Protein AF-A0A950PPG5-F1 (afdb_monomer_lite)

Structure (mmCIF, N/CA/C/O backbone):
data_AF-A0A950PPG5-F1
#
_entry.id   AF-A0A950PPG5-F1
#
lo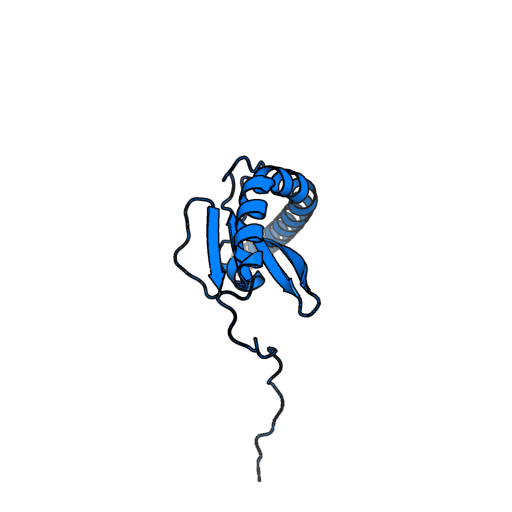op_
_atom_site.group_PDB
_atom_site.id
_atom_site.type_symbol
_atom_site.label_atom_id
_atom_site.label_alt_id
_atom_site.label_comp_id
_atom_site.label_asym_id
_atom_site.label_entity_id
_atom_site.label_seq_id
_atom_site.pdbx_PDB_ins_code
_atom_site.Cartn_x
_atom_site.Cartn_y
_atom_site.Cartn_z
_atom_site.occupancy
_atom_site.B_iso_or_equiv
_atom_site.auth_seq_id
_atom_site.auth_comp_id
_atom_site.auth_asym_id
_atom_site.auth_atom_id
_atom_site.pdbx_PDB_model_num
ATOM 1 N N . MET A 1 1 ? 7.663 -10.179 -44.232 1.00 54.47 1 MET A N 1
ATOM 2 C CA . MET A 1 1 ? 8.567 -9.880 -43.098 1.00 54.47 1 MET A CA 1
ATOM 3 C C . MET A 1 1 ? 9.317 -11.155 -42.756 1.00 54.47 1 MET A C 1
ATOM 5 O O . MET A 1 1 ? 8.660 -12.170 -42.571 1.00 54.47 1 MET A O 1
ATOM 9 N N . SER A 1 2 ? 10.652 -11.152 -42.806 1.00 56.28 2 SER A N 1
ATOM 10 C CA . SER A 1 2 ? 11.444 -12.385 -42.720 1.00 56.28 2 SER A CA 1
ATOM 11 C C . SER A 1 2 ? 11.505 -12.932 -41.291 1.00 56.28 2 SER A C 1
ATOM 13 O O . SER A 1 2 ? 11.635 -12.185 -40.323 1.00 56.28 2 SER A O 1
ATOM 15 N N . THR A 1 3 ? 11.443 -14.257 -41.182 1.00 72.00 3 THR A N 1
ATOM 16 C CA . THR A 1 3 ? 11.458 -15.069 -39.953 1.00 72.00 3 THR A CA 1
ATOM 17 C C . THR A 1 3 ? 12.586 -14.693 -38.983 1.00 72.00 3 THR A C 1
ATOM 19 O O . THR A 1 3 ? 12.420 -14.796 -37.770 1.00 72.00 3 THR A O 1
ATOM 22 N N . ALA A 1 4 ? 13.709 -14.183 -39.499 1.00 69.69 4 ALA A N 1
ATOM 23 C CA . ALA A 1 4 ? 14.840 -13.699 -38.710 1.00 69.69 4 ALA A CA 1
ATOM 24 C C . ALA A 1 4 ? 14.480 -12.513 -37.791 1.00 69.69 4 ALA A C 1
ATOM 26 O O . ALA A 1 4 ? 14.875 -12.497 -36.626 1.00 69.69 4 ALA A O 1
ATOM 27 N N . TRP A 1 5 ? 13.677 -11.553 -38.264 1.00 71.31 5 TRP A N 1
ATOM 28 C CA . TRP A 1 5 ? 13.260 -10.400 -37.454 1.00 71.31 5 TRP A CA 1
ATOM 29 C C . TRP A 1 5 ? 12.270 -10.788 -36.351 1.00 71.31 5 TRP A C 1
ATOM 31 O O . TRP A 1 5 ? 12.286 -10.196 -35.273 1.00 71.31 5 TRP A O 1
ATOM 41 N N . THR A 1 6 ? 11.451 -11.817 -36.578 1.00 75.50 6 THR A N 1
ATOM 42 C CA . THR A 1 6 ? 10.523 -12.351 -35.572 1.00 75.50 6 THR A CA 1
ATOM 43 C C . THR A 1 6 ? 11.267 -13.042 -34.430 1.00 75.50 6 THR A C 1
ATOM 45 O O . THR A 1 6 ? 10.919 -12.844 -33.267 1.00 75.50 6 THR A O 1
ATOM 48 N N . VAL A 1 7 ? 12.323 -13.805 -34.738 1.00 72.81 7 VAL A N 1
ATOM 49 C CA . VAL A 1 7 ? 13.157 -14.471 -33.722 1.00 72.81 7 VAL A CA 1
ATOM 50 C C . VAL A 1 7 ? 13.928 -13.443 -32.892 1.00 72.81 7 VAL A C 1
ATOM 52 O O . VAL A 1 7 ? 13.897 -13.506 -31.665 1.00 72.81 7 VAL A O 1
ATOM 55 N N . VAL A 1 8 ? 14.546 -12.447 -33.535 1.00 72.25 8 VAL A N 1
ATOM 56 C CA . VAL A 1 8 ? 15.259 -11.364 -32.833 1.00 72.25 8 VAL A CA 1
ATOM 57 C C . VAL A 1 8 ? 14.303 -10.548 -31.955 1.00 72.25 8 VAL A C 1
ATOM 59 O O . VAL A 1 8 ? 14.602 -10.301 -30.787 1.00 72.25 8 VAL A O 1
ATOM 62 N N . GLY A 1 9 ? 13.123 -10.191 -32.473 1.00 70.19 9 GLY A N 1
ATOM 63 C CA . GLY A 1 9 ? 12.095 -9.486 -31.704 1.00 70.19 9 GLY A CA 1
ATOM 64 C C . GLY A 1 9 ? 11.575 -10.298 -30.513 1.00 70.19 9 GLY A C 1
ATOM 65 O O . GLY A 1 9 ? 11.405 -9.753 -29.423 1.00 70.19 9 GLY A O 1
ATOM 66 N N . GLY A 1 10 ? 11.382 -11.608 -30.688 1.00 75.69 10 GLY A N 1
ATOM 67 C CA . GLY A 1 10 ? 10.955 -12.515 -29.622 1.00 75.69 10 GLY A CA 1
ATOM 68 C C . GLY A 1 10 ? 11.986 -12.642 -28.499 1.00 75.69 10 GLY A C 1
ATOM 69 O O . GLY A 1 10 ? 11.634 -12.522 -27.325 1.00 75.69 10 GLY A O 1
ATOM 70 N N . VAL A 1 11 ? 13.267 -12.815 -28.843 1.00 78.81 11 VAL A N 1
ATOM 71 C CA . VAL A 1 11 ? 14.359 -12.873 -27.856 1.00 78.81 11 VAL A CA 1
ATOM 72 C C . VAL A 1 11 ? 14.483 -11.544 -27.111 1.00 78.81 11 VAL A C 1
ATOM 74 O O . VAL A 1 11 ? 14.521 -11.544 -25.882 1.00 78.81 11 VAL A O 1
ATOM 77 N N . ALA A 1 12 ? 14.443 -10.410 -27.817 1.00 75.62 12 ALA A N 1
ATOM 78 C CA . ALA A 1 12 ? 14.489 -9.090 -27.190 1.00 75.62 12 ALA A CA 1
ATOM 79 C C . ALA A 1 12 ? 13.320 -8.870 -26.212 1.00 75.62 12 ALA A C 1
ATOM 81 O O . ALA A 1 12 ? 13.525 -8.409 -25.087 1.00 75.62 12 ALA A O 1
ATOM 82 N N . ALA A 1 13 ? 12.099 -9.256 -26.597 1.00 76.94 13 ALA A N 1
ATOM 83 C CA . ALA A 1 13 ? 10.925 -9.152 -25.735 1.00 76.94 13 ALA A CA 1
ATOM 84 C C . ALA A 1 13 ? 11.053 -10.016 -24.469 1.00 76.94 13 ALA A C 1
ATOM 86 O O . ALA A 1 13 ? 10.734 -9.554 -23.370 1.00 76.94 13 ALA A O 1
ATOM 87 N N . LEU A 1 14 ? 11.563 -11.245 -24.597 1.00 80.94 14 LEU A N 1
ATOM 88 C CA . LEU A 1 14 ? 11.797 -12.137 -23.458 1.00 80.94 14 LEU A CA 1
ATOM 89 C C . LEU A 1 14 ? 12.884 -11.599 -22.523 1.00 80.94 14 LEU A C 1
ATOM 91 O O . LEU A 1 14 ? 12.702 -11.631 -21.304 1.00 80.94 14 LEU A O 1
ATOM 95 N N . SER A 1 15 ? 13.969 -11.046 -23.066 1.00 76.56 15 SER A N 1
ATOM 96 C CA . SER A 1 15 ? 15.034 -10.418 -22.279 1.00 76.56 15 SER A CA 1
ATOM 97 C C . SER A 1 15 ? 14.527 -9.205 -21.499 1.00 76.56 15 SER A C 1
ATOM 99 O O . SER A 1 15 ? 14.785 -9.098 -20.299 1.00 76.56 15 SER A O 1
ATOM 101 N N . ILE A 1 16 ? 13.739 -8.328 -22.133 1.00 81.31 16 ILE A N 1
ATOM 102 C CA . ILE A 1 16 ? 13.126 -7.171 -21.463 1.00 81.31 16 ILE A CA 1
ATOM 103 C C . ILE A 1 16 ? 12.158 -7.639 -20.371 1.00 81.31 16 ILE A C 1
ATOM 105 O O . ILE A 1 16 ? 12.207 -7.147 -19.243 1.00 81.31 16 ILE A O 1
ATOM 109 N N . ALA A 1 17 ? 11.304 -8.622 -20.665 1.00 76.56 17 ALA A N 1
ATOM 110 C CA . ALA A 1 17 ? 10.358 -9.157 -19.692 1.00 76.56 17 ALA A CA 1
ATOM 111 C C . ALA A 1 17 ? 11.069 -9.790 -18.485 1.00 76.56 17 ALA A C 1
ATOM 113 O O . ALA A 1 17 ? 10.656 -9.570 -17.343 1.00 76.56 17 ALA A O 1
ATOM 114 N N . ALA A 1 18 ? 12.149 -10.542 -18.713 1.00 78.44 18 ALA A N 1
ATOM 115 C CA . ALA A 1 18 ? 12.963 -11.135 -17.657 1.00 78.44 18 ALA A CA 1
ATOM 116 C C . ALA A 1 18 ? 13.641 -10.059 -16.798 1.00 78.44 18 ALA A C 1
ATOM 118 O O . ALA A 1 18 ? 13.548 -10.109 -15.568 1.00 78.44 18 ALA A O 1
ATOM 119 N N . PHE A 1 19 ? 14.236 -9.046 -17.432 1.00 80.25 19 PHE A N 1
ATOM 120 C CA . PHE A 1 19 ? 14.862 -7.919 -16.745 1.00 80.25 19 PHE A CA 1
ATOM 121 C C . PHE A 1 19 ? 13.859 -7.157 -15.871 1.00 80.25 19 PHE A C 1
ATOM 123 O O . PHE A 1 19 ? 14.099 -6.959 -14.680 1.00 80.25 19 PHE A O 1
ATOM 130 N N . LEU A 1 20 ? 12.684 -6.821 -16.412 1.00 78.31 20 LEU A N 1
ATOM 131 C CA . LEU A 1 20 ? 11.608 -6.174 -15.655 1.00 78.31 20 LEU A CA 1
ATOM 132 C C . LEU A 1 20 ? 11.168 -7.020 -14.455 1.00 78.31 20 LEU A C 1
ATOM 134 O O . LEU A 1 20 ? 10.915 -6.489 -13.372 1.00 78.31 20 LEU A O 1
ATOM 138 N N . ARG A 1 21 ? 11.109 -8.347 -14.607 1.00 73.31 21 ARG A N 1
ATOM 139 C CA . ARG A 1 21 ? 10.738 -9.261 -13.516 1.00 73.31 21 ARG A CA 1
ATOM 140 C C . ARG A 1 21 ? 11.758 -9.237 -12.379 1.00 73.31 21 ARG A C 1
ATOM 142 O O . ARG A 1 21 ? 11.362 -9.248 -11.212 1.00 73.31 21 ARG A O 1
ATOM 149 N N . ILE A 1 22 ? 13.046 -9.196 -12.715 1.00 73.94 22 ILE A N 1
ATOM 150 C CA . ILE A 1 22 ? 14.146 -9.120 -11.747 1.00 73.94 22 ILE A CA 1
ATOM 151 C C . ILE A 1 22 ? 14.151 -7.751 -11.067 1.00 73.94 22 ILE A C 1
ATOM 153 O O . ILE A 1 22 ? 14.140 -7.693 -9.839 1.00 73.94 22 ILE A O 1
ATOM 157 N N . ALA A 1 23 ? 14.052 -6.664 -11.835 1.00 70.44 23 ALA A N 1
ATOM 158 C CA . ALA A 1 23 ? 13.984 -5.305 -11.302 1.00 70.44 23 ALA A CA 1
ATOM 159 C C . ALA A 1 23 ? 12.835 -5.153 -10.293 1.00 70.44 23 ALA A C 1
ATOM 161 O O . ALA A 1 23 ? 13.039 -4.686 -9.174 1.00 70.44 23 ALA A O 1
ATOM 162 N N . VAL A 1 24 ? 11.637 -5.653 -10.621 1.00 71.31 24 VAL A N 1
ATOM 163 C CA . VAL A 1 24 ? 10.484 -5.635 -9.703 1.00 71.31 24 VAL A CA 1
ATOM 164 C C . VAL A 1 24 ? 10.744 -6.445 -8.427 1.00 71.31 24 VAL A C 1
ATOM 166 O O . VAL A 1 24 ? 10.287 -6.049 -7.353 1.00 71.31 24 VAL A O 1
ATOM 169 N N . ARG A 1 25 ? 11.458 -7.576 -8.508 1.00 69.81 25 ARG A N 1
ATOM 170 C CA . ARG A 1 25 ? 11.819 -8.374 -7.323 1.00 69.81 25 ARG A CA 1
ATOM 171 C C . ARG A 1 25 ? 12.812 -7.641 -6.424 1.00 69.81 25 ARG A C 1
ATOM 173 O O . ARG A 1 25 ? 12.587 -7.599 -5.217 1.00 69.81 25 ARG A O 1
ATOM 180 N N . VAL A 1 26 ? 13.843 -7.031 -7.002 1.00 69.69 26 VAL A N 1
ATOM 181 C CA . VAL A 1 26 ? 14.850 -6.254 -6.262 1.00 69.69 26 VAL A CA 1
ATOM 182 C C . VAL A 1 26 ? 14.207 -5.039 -5.594 1.00 69.69 26 VAL A C 1
ATOM 184 O O . VAL A 1 26 ? 14.390 -4.829 -4.399 1.00 69.69 26 VAL A O 1
ATOM 187 N N . ILE A 1 27 ? 13.348 -4.313 -6.313 1.00 68.19 27 ILE A N 1
ATOM 188 C CA . ILE A 1 27 ? 12.579 -3.181 -5.775 1.00 68.19 27 ILE A CA 1
ATOM 189 C C . ILE A 1 27 ? 11.724 -3.608 -4.573 1.00 68.19 27 ILE A C 1
ATOM 191 O O . ILE A 1 27 ? 11.696 -2.919 -3.556 1.00 68.19 27 ILE A O 1
ATOM 195 N N . ARG A 1 28 ? 11.054 -4.768 -4.643 1.00 67.06 28 ARG A N 1
ATOM 196 C CA . ARG A 1 28 ? 10.282 -5.302 -3.505 1.00 67.06 28 ARG A CA 1
ATOM 197 C C . ARG A 1 28 ? 11.156 -5.644 -2.300 1.00 67.06 28 ARG A C 1
ATOM 199 O O . ARG A 1 28 ? 10.692 -5.510 -1.173 1.00 67.06 28 ARG A O 1
ATOM 206 N N . GLN A 1 29 ? 12.374 -6.131 -2.522 1.00 67.31 29 GLN A N 1
ATOM 207 C CA . GLN A 1 29 ? 13.302 -6.459 -1.439 1.00 67.31 29 GLN A CA 1
ATOM 208 C C . GLN A 1 29 ? 13.884 -5.202 -0.790 1.00 67.31 29 GLN A C 1
ATOM 210 O O . GLN A 1 29 ? 13.934 -5.139 0.436 1.00 67.31 29 GLN A O 1
ATOM 215 N N . LEU A 1 30 ? 14.249 -4.195 -1.588 1.00 63.84 30 LEU A N 1
ATOM 216 C CA . LEU A 1 30 ? 14.701 -2.888 -1.100 1.00 63.84 30 LEU A CA 1
ATOM 217 C C . LEU A 1 30 ? 13.607 -2.194 -0.289 1.00 63.84 30 LEU A C 1
ATOM 219 O O . LEU A 1 30 ? 13.847 -1.797 0.848 1.00 63.84 30 LEU A O 1
ATOM 223 N N . ALA A 1 31 ? 12.373 -2.203 -0.804 1.00 64.19 31 ALA A N 1
ATOM 224 C CA . ALA A 1 31 ? 11.227 -1.654 -0.095 1.00 64.19 31 ALA A CA 1
ATOM 225 C C . ALA A 1 31 ? 11.098 -2.234 1.324 1.00 64.19 31 ALA A C 1
ATOM 227 O O . ALA A 1 31 ? 10.828 -1.489 2.250 1.00 64.19 31 ALA A O 1
ATOM 228 N N . ARG A 1 32 ? 11.366 -3.528 1.562 1.00 67.06 32 ARG A N 1
ATOM 229 C CA . ARG A 1 32 ? 11.260 -4.112 2.918 1.00 67.06 32 ARG A CA 1
ATOM 230 C C . ARG A 1 32 ? 12.193 -3.479 3.954 1.00 67.06 32 ARG A C 1
ATOM 232 O O . ARG A 1 32 ? 11.817 -3.439 5.123 1.00 67.06 32 ARG A O 1
ATOM 239 N N . LYS A 1 33 ? 13.384 -3.017 3.561 1.00 65.62 33 LYS A N 1
ATOM 240 C CA . LYS A 1 33 ? 14.314 -2.346 4.485 1.00 65.62 33 LYS A CA 1
ATOM 241 C C . LYS A 1 33 ? 13.878 -0.904 4.748 1.00 65.62 33 LYS A C 1
ATOM 243 O O . LYS A 1 33 ? 13.797 -0.505 5.908 1.00 65.62 33 LYS A O 1
ATOM 248 N N . ASP A 1 34 ? 13.495 -0.187 3.698 1.00 70.38 34 ASP A N 1
ATOM 249 C CA . ASP A 1 34 ? 13.155 1.239 3.780 1.00 70.38 34 ASP A CA 1
ATOM 250 C C . ASP A 1 34 ? 11.738 1.488 4.327 1.00 70.38 34 ASP A C 1
ATOM 252 O O . ASP A 1 34 ? 11.477 2.519 4.945 1.00 70.38 34 ASP A O 1
ATOM 256 N N . ILE A 1 35 ? 10.843 0.494 4.235 1.00 70.75 35 ILE A N 1
ATOM 257 C CA . ILE A 1 35 ? 9.502 0.528 4.843 1.00 70.75 35 ILE A CA 1
ATOM 258 C C . ILE A 1 35 ? 9.581 0.807 6.348 1.00 70.75 35 ILE A C 1
ATOM 260 O O . ILE A 1 35 ? 8.697 1.472 6.870 1.00 70.75 35 ILE A O 1
ATOM 264 N N . ARG A 1 36 ? 10.623 0.359 7.066 1.00 73.44 36 ARG A N 1
ATOM 265 C CA . ARG A 1 36 ? 10.755 0.659 8.505 1.00 73.44 36 ARG A CA 1
ATOM 266 C C . ARG A 1 36 ? 10.971 2.146 8.783 1.00 73.44 36 ARG A C 1
ATOM 268 O O . ARG A 1 36 ? 10.415 2.650 9.752 1.00 73.44 36 ARG A O 1
ATOM 275 N N . ARG A 1 37 ? 11.749 2.846 7.954 1.00 75.19 37 ARG A N 1
ATOM 276 C CA . ARG A 1 37 ? 11.946 4.297 8.095 1.00 75.19 37 ARG A CA 1
ATOM 277 C C . ARG A 1 37 ? 10.698 5.063 7.692 1.00 75.19 37 ARG A C 1
ATOM 279 O O . ARG A 1 37 ? 10.255 5.927 8.439 1.00 75.19 37 ARG A O 1
ATOM 286 N N . ASP A 1 38 ? 10.080 4.668 6.584 1.00 75.38 38 ASP A N 1
ATOM 287 C CA . ASP A 1 38 ? 8.797 5.222 6.149 1.00 75.38 38 ASP A CA 1
ATOM 288 C C . ASP A 1 38 ? 7.697 5.033 7.208 1.00 75.38 38 ASP A C 1
ATOM 290 O O . ASP A 1 38 ? 6.872 5.916 7.414 1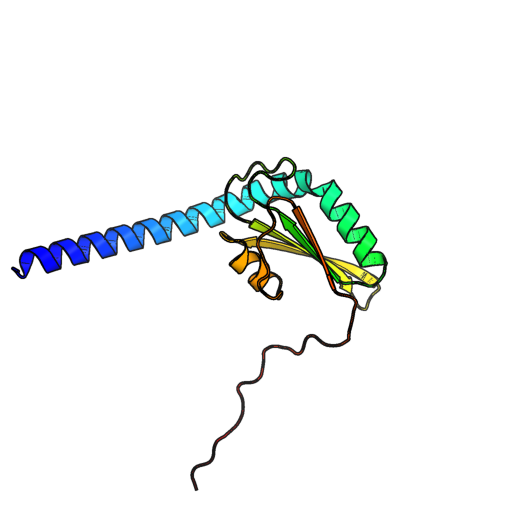.00 75.38 38 ASP A O 1
ATOM 294 N N . LEU A 1 39 ? 7.692 3.895 7.906 1.00 73.00 39 LEU A N 1
ATOM 295 C CA . LEU A 1 39 ? 6.784 3.617 9.020 1.00 73.00 39 LEU A CA 1
ATOM 296 C C . LEU A 1 39 ? 6.991 4.589 10.187 1.00 73.00 39 LEU A C 1
ATOM 298 O O . LEU A 1 39 ? 6.013 5.043 10.773 1.00 73.00 39 LEU A O 1
ATOM 302 N N . ILE A 1 40 ? 8.245 4.919 10.511 1.00 79.00 40 ILE A N 1
ATOM 303 C CA . ILE A 1 40 ? 8.569 5.911 11.545 1.00 79.00 40 ILE A CA 1
ATOM 304 C C . ILE A 1 40 ? 8.095 7.300 11.106 1.00 79.00 40 ILE A C 1
ATOM 306 O O . ILE A 1 40 ? 7.447 7.990 11.893 1.00 79.00 40 ILE A O 1
ATOM 310 N N . ALA A 1 41 ? 8.352 7.685 9.851 1.00 76.56 41 ALA A N 1
ATOM 311 C CA . ALA A 1 41 ? 7.906 8.964 9.292 1.00 76.56 41 ALA A CA 1
ATOM 312 C C . ALA A 1 41 ? 6.373 9.104 9.330 1.00 76.56 41 ALA A C 1
ATOM 314 O O . ALA A 1 41 ? 5.841 10.147 9.701 1.00 76.56 41 ALA A O 1
ATOM 315 N N . LEU A 1 42 ? 5.656 8.010 9.061 1.00 76.12 42 LEU A N 1
ATOM 316 C CA . LEU A 1 42 ? 4.195 7.943 9.130 1.00 76.12 42 LEU A CA 1
ATOM 317 C C . LEU A 1 42 ? 3.647 7.696 10.546 1.00 76.12 42 LEU A C 1
ATOM 319 O O . LEU A 1 42 ? 2.435 7.554 10.714 1.00 76.12 42 LEU A O 1
ATOM 323 N N . GLY A 1 43 ? 4.492 7.667 11.578 1.00 79.94 43 GLY A N 1
ATOM 324 C CA . GLY A 1 43 ? 4.087 7.457 12.970 1.00 79.94 43 GLY A CA 1
ATOM 325 C C . GLY A 1 43 ? 2.934 8.363 13.441 1.00 79.94 43 GLY A C 1
ATOM 326 O O . GLY A 1 43 ? 1.983 7.850 14.039 1.00 79.94 43 GLY A O 1
ATOM 327 N N . PRO A 1 44 ? 2.934 9.680 13.144 1.00 81.12 44 PRO A N 1
ATOM 328 C CA . PRO A 1 44 ? 1.817 10.567 13.481 1.00 81.12 44 PRO A CA 1
ATOM 329 C C . PRO A 1 44 ? 0.504 10.171 12.791 1.00 81.12 44 PRO A C 1
ATOM 331 O O . PRO A 1 44 ? -0.541 10.097 13.441 1.00 81.12 44 PRO A O 1
ATOM 334 N N . ALA A 1 45 ? 0.564 9.839 11.498 1.00 78.94 45 ALA A N 1
ATOM 335 C CA . ALA A 1 45 ? -0.580 9.382 10.712 1.00 78.94 45 ALA A CA 1
ATOM 336 C C . ALA A 1 45 ? -1.142 8.055 11.252 1.00 78.94 45 ALA A C 1
ATOM 338 O O . ALA A 1 45 ? -2.355 7.888 11.377 1.00 78.94 45 ALA A O 1
ATOM 339 N N . GLN A 1 46 ? -0.273 7.128 11.655 1.00 79.62 46 GLN A N 1
ATOM 340 C CA . GLN A 1 46 ? -0.679 5.874 12.292 1.00 79.62 46 GLN A CA 1
ATOM 341 C C . GLN A 1 46 ? -1.304 6.089 13.667 1.00 79.62 46 GLN A C 1
ATOM 343 O O . GLN A 1 46 ? -2.269 5.411 14.010 1.00 79.62 46 GLN A O 1
ATOM 348 N N . LYS A 1 47 ? -0.797 7.045 14.453 1.00 81.38 47 LYS A N 1
ATOM 349 C CA . LYS A 1 47 ? -1.383 7.400 15.750 1.00 81.38 47 LYS A CA 1
ATOM 350 C C . LYS A 1 47 ? -2.795 7.961 15.582 1.00 81.38 47 LYS A C 1
ATOM 352 O O . LYS A 1 47 ? -3.687 7.552 16.322 1.00 81.38 47 LYS A O 1
ATOM 357 N N . ALA A 1 48 ? -3.009 8.821 14.584 1.00 79.38 48 ALA A N 1
ATOM 358 C CA . ALA A 1 48 ? -4.336 9.324 14.233 1.00 79.38 48 ALA A CA 1
ATOM 359 C C . ALA A 1 48 ? -5.278 8.184 13.804 1.00 79.38 48 ALA A C 1
ATOM 361 O O . ALA A 1 48 ? -6.387 8.070 14.323 1.00 79.38 48 ALA A O 1
ATOM 362 N N . ALA A 1 49 ? -4.804 7.273 12.946 1.00 76.00 49 ALA A N 1
ATOM 363 C CA . ALA A 1 49 ? -5.569 6.090 12.544 1.00 76.00 49 ALA A CA 1
ATOM 364 C C . ALA A 1 49 ? -5.897 5.171 13.738 1.00 76.00 49 ALA A C 1
ATOM 366 O O . ALA A 1 49 ? -6.980 4.602 13.806 1.00 76.00 49 ALA A O 1
ATOM 367 N N . GLY A 1 50 ? -4.992 5.057 14.713 1.00 76.81 50 GLY A N 1
ATOM 368 C CA . GLY A 1 50 ? -5.212 4.281 15.933 1.00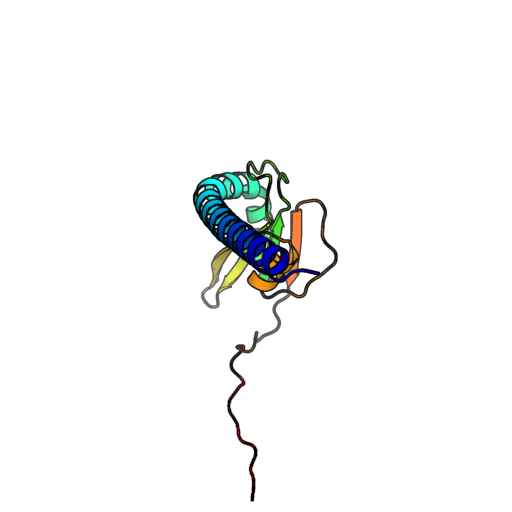 76.81 50 GLY A CA 1
ATOM 369 C C . GLY A 1 50 ? -6.224 4.914 16.887 1.00 76.81 50 GLY A C 1
ATOM 370 O O . GLY A 1 50 ? -6.961 4.191 17.550 1.00 76.81 50 GLY A O 1
ATOM 371 N N . MET A 1 51 ? -6.299 6.246 16.948 1.00 79.69 51 MET A N 1
ATOM 372 C CA . MET A 1 51 ? -7.359 6.939 17.691 1.00 79.69 51 MET A CA 1
ATOM 373 C C . MET A 1 51 ? -8.731 6.697 17.055 1.00 79.69 51 MET A C 1
ATOM 375 O O . MET A 1 51 ? -9.687 6.420 17.772 1.00 79.69 51 MET A O 1
ATOM 379 N N . LEU A 1 52 ? -8.807 6.729 15.722 1.00 75.69 52 LEU A N 1
ATOM 380 C CA . LEU A 1 52 ? -10.025 6.402 14.974 1.00 75.69 52 LEU A CA 1
ATOM 381 C C . LEU A 1 52 ? -10.430 4.933 15.164 1.00 75.69 52 LEU A C 1
ATOM 383 O O . LEU A 1 52 ? -11.599 4.648 15.403 1.00 75.69 52 LEU A O 1
ATOM 387 N N . ALA A 1 53 ? -9.462 4.013 15.164 1.00 75.25 53 ALA A N 1
ATOM 388 C CA . ALA A 1 53 ? -9.715 2.600 15.434 1.00 75.25 53 ALA A CA 1
ATOM 389 C C . ALA A 1 53 ? -10.291 2.352 16.833 1.00 75.25 53 ALA A C 1
ATOM 391 O O . ALA A 1 53 ? -11.237 1.581 16.979 1.00 75.25 53 ALA A O 1
ATOM 392 N N . LYS A 1 54 ? -9.788 3.062 17.852 1.00 73.50 54 LYS A N 1
ATOM 393 C CA . LYS A 1 54 ? -10.315 3.006 19.227 1.00 73.50 54 LYS A CA 1
ATOM 394 C C . LYS A 1 54 ? -11.759 3.478 19.368 1.00 73.50 54 LYS A C 1
ATOM 396 O O . LYS A 1 54 ? -12.405 3.114 20.343 1.00 73.50 54 LYS A O 1
ATOM 401 N N . ALA A 1 55 ? -12.277 4.232 18.402 1.00 72.50 55 ALA A N 1
ATOM 402 C CA . ALA A 1 55 ? -13.690 4.591 18.341 1.00 72.50 55 ALA A CA 1
ATOM 403 C C . ALA A 1 55 ? -14.582 3.467 17.763 1.00 72.50 55 ALA A C 1
ATOM 405 O O . ALA A 1 55 ? -15.768 3.690 17.542 1.00 72.50 55 ALA A O 1
ATOM 406 N N . GLY A 1 56 ? -14.033 2.268 17.518 1.00 68.69 56 GLY A N 1
ATOM 407 C CA . GLY A 1 56 ? -14.784 1.084 17.085 1.00 68.69 56 GLY A CA 1
ATOM 408 C C . GLY A 1 56 ? -14.871 0.890 15.568 1.00 68.69 56 GLY A C 1
ATOM 409 O O . GLY A 1 56 ? -15.700 0.114 15.100 1.00 68.69 56 GLY A O 1
ATOM 410 N N . ALA A 1 57 ? -14.042 1.580 14.779 1.00 77.19 57 ALA A N 1
ATOM 411 C CA . ALA A 1 57 ? -14.072 1.498 13.319 1.00 77.19 57 ALA A CA 1
ATOM 412 C C . ALA A 1 57 ? -12.713 1.093 12.740 1.00 77.19 57 ALA A C 1
ATOM 414 O O . ALA A 1 57 ? -11.705 1.764 12.964 1.00 77.19 57 ALA A O 1
ATOM 415 N N . ALA A 1 58 ? -12.672 0.026 11.939 1.00 81.94 58 ALA A N 1
ATOM 416 C CA . ALA A 1 58 ? -11.443 -0.373 11.260 1.00 81.94 58 ALA A CA 1
ATOM 417 C C . ALA A 1 58 ? -10.957 0.776 10.366 1.00 81.94 58 ALA A C 1
ATOM 419 O O . ALA A 1 58 ? -11.687 1.273 9.505 1.00 81.94 58 ALA A O 1
ATOM 420 N N . THR A 1 59 ? -9.722 1.221 10.587 1.00 86.06 59 THR A N 1
ATOM 421 C CA . THR A 1 59 ? -9.165 2.383 9.895 1.00 86.06 59 THR A CA 1
ATOM 422 C C . THR A 1 59 ? -8.020 1.956 8.995 1.00 86.06 59 THR A C 1
ATOM 424 O O . THR A 1 59 ? -7.024 1.387 9.441 1.00 86.06 59 THR A O 1
ATOM 427 N N . PHE A 1 60 ? -8.153 2.266 7.712 1.00 86.81 60 PHE A N 1
ATOM 428 C CA . PHE A 1 60 ? -7.153 2.013 6.689 1.00 86.81 60 PHE A CA 1
ATOM 429 C C . PHE A 1 60 ? -6.476 3.324 6.310 1.00 86.81 60 PHE A C 1
ATOM 431 O O . PHE A 1 60 ? -7.142 4.334 6.099 1.00 86.81 60 PHE A O 1
ATOM 438 N N . GLY A 1 61 ? -5.157 3.309 6.196 1.00 88.25 61 GLY A N 1
ATOM 439 C CA . GLY A 1 61 ? -4.373 4.429 5.705 1.00 88.25 61 GLY A CA 1
ATOM 440 C C . GLY A 1 61 ? -3.591 4.052 4.457 1.00 88.25 61 GLY A C 1
ATOM 441 O O . GLY A 1 61 ? -3.113 2.924 4.325 1.00 88.25 61 GLY A O 1
ATOM 442 N N . PHE A 1 62 ? -3.454 5.000 3.538 1.00 87.88 62 PHE A N 1
ATOM 443 C CA . PHE A 1 62 ? -2.668 4.862 2.318 1.00 87.88 62 PHE A CA 1
ATOM 444 C C . PHE A 1 62 ? -1.750 6.065 2.177 1.00 87.88 62 PHE A C 1
ATOM 446 O O . PHE A 1 62 ? -2.221 7.194 2.225 1.00 87.88 62 PHE A O 1
ATOM 453 N N . ALA A 1 63 ? -0.459 5.840 1.942 1.00 87.62 63 ALA A N 1
ATOM 454 C CA . ALA A 1 63 ? 0.493 6.913 1.682 1.00 87.62 63 ALA A CA 1
ATOM 455 C C . ALA A 1 63 ? 1.052 6.814 0.264 1.00 87.62 63 ALA A C 1
ATOM 457 O O . ALA A 1 63 ? 1.591 5.776 -0.144 1.00 87.62 63 ALA A O 1
ATOM 458 N N . ALA A 1 64 ? 0.960 7.924 -0.469 1.00 86.12 64 ALA A N 1
ATOM 459 C CA . ALA A 1 64 ? 1.641 8.106 -1.741 1.00 86.12 64 ALA A CA 1
ATOM 460 C C . ALA A 1 64 ? 3.174 8.055 -1.565 1.00 86.12 64 ALA A C 1
ATOM 462 O O . ALA A 1 64 ? 3.682 8.290 -0.463 1.00 86.12 64 ALA A O 1
ATOM 463 N N . PRO A 1 65 ? 3.933 7.726 -2.622 1.00 83.38 65 PRO A N 1
ATOM 464 C CA . PRO A 1 65 ? 5.386 7.887 -2.603 1.00 83.38 65 PRO A CA 1
ATOM 465 C C . PRO A 1 65 ? 5.771 9.343 -2.308 1.00 83.38 65 PRO A C 1
ATOM 467 O O . PRO A 1 65 ? 5.152 10.254 -2.855 1.00 83.38 65 PRO A O 1
ATOM 470 N N . GLY A 1 66 ? 6.767 9.547 -1.442 1.00 80.62 66 GLY A N 1
ATOM 471 C CA . GLY A 1 66 ? 7.235 10.879 -1.029 1.00 80.62 66 GLY A CA 1
ATOM 472 C C . GLY A 1 66 ? 6.275 11.692 -0.147 1.00 80.62 66 GLY A C 1
ATOM 473 O O . GLY A 1 66 ? 6.588 12.830 0.191 1.00 80.62 66 GLY A O 1
ATOM 474 N N . ALA A 1 67 ? 5.112 11.150 0.232 1.00 81.44 67 ALA A N 1
ATOM 475 C CA . ALA A 1 67 ? 4.208 11.818 1.171 1.00 81.44 67 ALA A CA 1
ATOM 476 C C . ALA A 1 67 ? 4.765 11.775 2.602 1.00 81.44 67 ALA A C 1
ATOM 478 O O . ALA A 1 67 ? 5.403 10.792 2.968 1.00 81.44 67 ALA A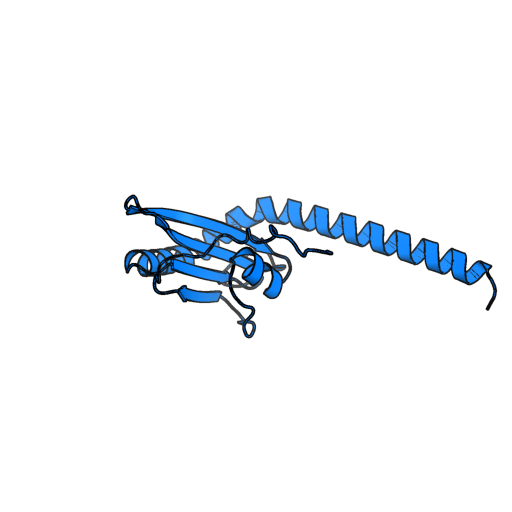 O 1
ATOM 479 N N . ASP A 1 68 ? 4.491 12.811 3.400 1.00 74.19 68 ASP A N 1
ATOM 480 C CA . ASP A 1 68 ? 4.757 12.878 4.847 1.00 74.19 68 ASP A CA 1
ATOM 481 C C . ASP A 1 68 ? 6.139 12.346 5.274 1.00 74.19 68 ASP A C 1
ATOM 483 O O . ASP A 1 68 ? 6.266 11.521 6.175 1.00 74.19 68 ASP A O 1
ATOM 487 N N . GLY A 1 69 ? 7.198 12.807 4.598 1.00 72.88 69 GLY A N 1
ATOM 488 C CA . GLY A 1 69 ? 8.582 12.489 4.968 1.00 72.88 69 GLY A CA 1
ATOM 489 C C . GLY A 1 69 ? 9.054 11.082 4.590 1.00 72.88 69 GLY A C 1
ATOM 490 O O . GLY A 1 69 ? 10.116 10.662 5.044 1.00 72.88 69 GLY A O 1
ATOM 491 N N . ARG A 1 70 ? 8.298 10.351 3.759 1.00 79.81 70 ARG A N 1
ATOM 492 C CA . ARG A 1 70 ? 8.733 9.057 3.214 1.00 79.81 70 ARG A CA 1
ATOM 493 C C . ARG A 1 70 ? 9.965 9.210 2.321 1.00 79.81 70 ARG A C 1
ATOM 495 O O . ARG A 1 70 ? 9.957 10.000 1.376 1.00 79.81 70 ARG A O 1
ATOM 502 N N . GLU A 1 71 ? 10.979 8.382 2.566 1.00 75.69 71 GLU A N 1
ATOM 503 C CA . GLU A 1 71 ? 12.189 8.302 1.735 1.00 75.69 71 GLU A CA 1
ATOM 504 C C . GLU A 1 71 ? 11.894 7.554 0.423 1.00 75.69 71 GLU A C 1
ATOM 506 O O . GLU A 1 71 ? 12.445 7.878 -0.632 1.00 75.69 71 GLU A O 1
ATOM 511 N N . LEU A 1 72 ? 10.981 6.572 0.451 1.00 76.69 72 LEU A N 1
ATOM 512 C CA . LEU A 1 72 ? 10.604 5.823 -0.748 1.00 76.69 72 LEU A CA 1
ATOM 513 C C . LEU A 1 72 ? 9.746 6.672 -1.698 1.00 76.69 72 LEU A C 1
ATOM 515 O O . LEU A 1 72 ? 8.540 6.864 -1.513 1.00 76.69 72 LEU A O 1
ATOM 519 N N . MET A 1 73 ? 10.367 7.066 -2.809 1.00 79.38 73 MET A N 1
ATOM 520 C CA . MET A 1 73 ? 9.734 7.789 -3.922 1.00 79.38 73 MET A CA 1
ATOM 521 C C . MET A 1 73 ? 8.972 6.879 -4.896 1.00 79.38 73 MET A C 1
ATOM 523 O O . MET A 1 73 ? 8.517 7.321 -5.951 1.00 79.38 73 MET A O 1
ATOM 527 N N . PHE A 1 74 ? 8.795 5.599 -4.563 1.00 80.50 74 PHE A N 1
ATOM 528 C CA . PHE A 1 74 ? 8.042 4.662 -5.389 1.00 80.50 74 PHE A CA 1
ATOM 529 C C . PHE A 1 74 ? 7.127 3.751 -4.565 1.00 80.50 74 PHE A C 1
ATOM 531 O O . PHE A 1 74 ? 7.431 3.296 -3.460 1.00 80.50 74 PHE A O 1
ATOM 538 N N . GLY A 1 75 ? 5.976 3.442 -5.161 1.00 83.25 75 GLY A N 1
ATOM 539 C CA . GLY A 1 75 ? 4.952 2.609 -4.549 1.00 83.25 75 GLY A CA 1
ATOM 540 C C . GLY A 1 75 ? 4.202 3.258 -3.385 1.00 83.25 75 GLY A C 1
ATOM 541 O O . GLY A 1 75 ? 4.529 4.320 -2.860 1.00 83.25 75 GLY A O 1
ATOM 542 N N . TRP A 1 76 ? 3.130 2.581 -3.022 1.00 88.19 76 TRP A N 1
ATOM 543 C CA . TRP A 1 76 ? 2.143 2.975 -2.040 1.00 88.19 76 TRP A CA 1
ATOM 544 C C . TRP A 1 76 ? 2.314 2.130 -0.795 1.00 88.19 76 TRP A C 1
ATOM 546 O O . TRP A 1 76 ? 2.310 0.898 -0.882 1.00 88.19 76 TRP A O 1
ATOM 556 N N . LEU A 1 77 ? 2.438 2.795 0.347 1.00 88.31 77 LEU A N 1
ATOM 557 C CA . LEU A 1 77 ? 2.302 2.126 1.629 1.00 88.31 77 LEU A CA 1
ATOM 558 C C . LEU A 1 77 ? 0.821 2.070 1.985 1.00 88.31 77 LEU A C 1
ATOM 560 O O . LEU A 1 77 ? 0.080 3.016 1.714 1.00 88.31 77 LEU A O 1
ATOM 564 N N . TRP A 1 78 ? 0.398 0.970 2.585 1.00 89.38 78 TRP A N 1
ATOM 565 C CA . TRP A 1 78 ? -0.910 0.864 3.203 1.00 89.38 78 TRP A CA 1
ATOM 566 C C . TRP A 1 78 ? -0.762 0.297 4.605 1.00 89.38 78 TRP A C 1
ATOM 568 O O . TRP A 1 78 ? 0.122 -0.521 4.853 1.00 89.38 78 TRP A O 1
ATOM 578 N N . TRP A 1 79 ? -1.622 0.733 5.513 1.00 88.38 79 TRP A N 1
ATOM 579 C CA . TRP A 1 79 ? -1.738 0.158 6.844 1.00 88.38 79 TRP A CA 1
ATOM 580 C C . TRP A 1 79 ? -3.203 0.043 7.244 1.00 88.38 79 TRP A C 1
ATOM 582 O O . TRP A 1 79 ? -4.041 0.823 6.799 1.00 88.38 79 TRP A O 1
ATOM 592 N N . ARG A 1 80 ? -3.509 -0.942 8.079 1.00 88.25 80 ARG A N 1
ATOM 593 C CA . ARG A 1 80 ? -4.813 -1.174 8.694 1.00 88.25 80 ARG A CA 1
ATOM 594 C C . ARG A 1 80 ? -4.607 -1.188 10.195 1.00 88.25 80 ARG A C 1
ATOM 596 O O . ARG A 1 80 ? -3.696 -1.856 10.681 1.00 88.25 80 ARG A O 1
ATOM 603 N N . ILE A 1 81 ? -5.444 -0.452 10.910 1.00 86.81 81 ILE A N 1
ATOM 604 C CA . ILE A 1 81 ? -5.527 -0.512 12.363 1.00 86.81 81 ILE A CA 1
ATOM 605 C C . ILE A 1 81 ? -6.959 -0.863 12.724 1.00 86.81 81 ILE A C 1
ATOM 607 O O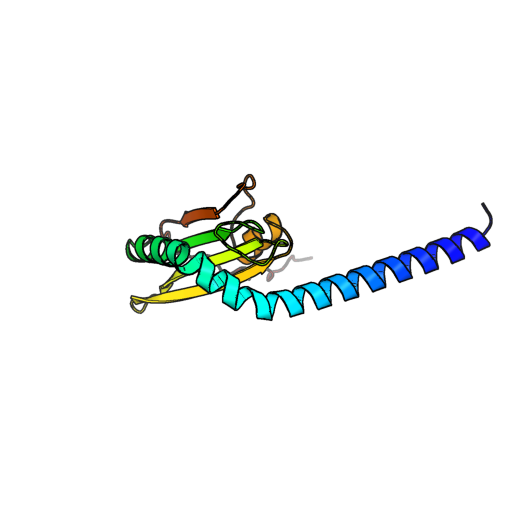 . ILE A 1 81 ? -7.897 -0.180 12.312 1.00 86.81 81 ILE A O 1
ATOM 611 N N . GLU A 1 82 ? -7.118 -1.929 13.488 1.00 85.69 82 GLU A N 1
ATOM 612 C CA . GLU A 1 82 ? -8.409 -2.380 13.985 1.00 85.69 82 GLU A CA 1
ATOM 613 C C . GLU A 1 82 ? -8.286 -2.874 15.420 1.00 85.69 82 GLU A C 1
ATOM 615 O O . GLU A 1 82 ? -7.191 -3.197 15.882 1.00 85.69 82 GLU A O 1
ATOM 620 N N . LEU A 1 83 ? -9.413 -2.895 16.122 1.00 81.50 83 LEU A N 1
ATOM 621 C CA . LEU A 1 83 ? -9.523 -3.603 17.385 1.00 81.50 83 LEU A CA 1
ATOM 622 C C . LEU A 1 83 ? -9.937 -5.044 17.104 1.00 81.50 83 LEU A C 1
ATOM 624 O O . LEU A 1 83 ? -10.893 -5.276 16.366 1.00 81.50 83 LEU A O 1
ATOM 628 N N . ASP A 1 84 ? -9.198 -5.980 17.681 1.00 77.12 84 ASP A N 1
ATOM 629 C CA . ASP A 1 84 ? -9.551 -7.392 17.685 1.00 77.12 84 ASP A CA 1
ATOM 630 C C . ASP A 1 84 ? -10.684 -7.666 18.689 1.00 77.12 84 ASP A C 1
ATOM 632 O O . ASP A 1 84 ? -11.004 -6.816 19.530 1.00 77.12 84 ASP A O 1
ATOM 636 N N . SER A 1 85 ? -11.276 -8.861 18.632 1.00 74.25 85 SER A N 1
ATOM 637 C CA . SER A 1 85 ? -12.336 -9.289 19.560 1.00 74.25 85 SER A CA 1
ATOM 638 C C . SER A 1 85 ? -11.917 -9.222 21.030 1.00 74.25 85 SER A C 1
ATOM 640 O O . SER A 1 85 ? -12.761 -9.019 21.900 1.00 74.25 85 SER A O 1
ATOM 642 N N . ASP A 1 86 ? -10.615 -9.333 21.288 1.00 77.19 86 ASP A N 1
ATOM 643 C CA . ASP A 1 86 ? -10.024 -9.335 22.627 1.00 77.19 86 ASP A CA 1
ATOM 644 C C . ASP A 1 86 ? -9.703 -7.920 23.144 1.00 77.19 86 ASP A C 1
ATOM 646 O O . ASP A 1 86 ? -9.131 -7.757 24.219 1.00 77.19 86 ASP A O 1
ATOM 650 N N . GLY A 1 87 ? -10.050 -6.872 22.387 1.00 71.25 87 GLY A N 1
ATOM 651 C CA . GLY A 1 87 ? -9.752 -5.486 22.756 1.00 71.25 87 GLY A CA 1
ATOM 652 C C . GLY A 1 87 ? -8.342 -5.018 22.363 1.00 71.25 87 GLY A C 1
ATOM 653 O O . GLY A 1 87 ? -7.997 -3.850 22.558 1.00 71.25 87 GLY A O 1
ATOM 654 N N . GLU A 1 88 ? -7.531 -5.904 21.784 1.00 79.31 88 GLU A N 1
ATOM 655 C CA . GLU A 1 88 ? -6.165 -5.611 21.354 1.00 79.31 88 GLU A CA 1
ATOM 656 C C . GLU A 1 88 ? -6.119 -4.882 20.007 1.00 79.31 88 GLU A C 1
ATOM 658 O O . GLU A 1 88 ? -6.945 -5.092 19.120 1.00 79.31 88 GLU A O 1
ATOM 663 N N . VAL A 1 89 ? -5.129 -4.004 19.827 1.00 79.06 89 VAL A N 1
ATOM 664 C CA . VAL A 1 89 ? -4.976 -3.244 18.577 1.00 79.06 89 VAL A CA 1
ATOM 665 C C . VAL A 1 89 ? -4.175 -4.061 17.568 1.00 79.06 89 VAL A C 1
ATOM 667 O O . VAL A 1 89 ? -2.946 -4.134 17.654 1.00 79.06 89 VAL A O 1
ATOM 670 N N . ARG A 1 90 ? -4.848 -4.595 16.547 1.00 82.12 90 ARG A N 1
ATOM 671 C CA . ARG A 1 90 ? -4.198 -5.265 15.420 1.00 82.12 90 ARG A CA 1
ATOM 672 C C . ARG A 1 90 ? -3.731 -4.242 14.390 1.00 82.12 90 ARG A C 1
ATOM 674 O O . ARG A 1 90 ? -4.464 -3.325 14.009 1.00 82.12 90 ARG A O 1
ATOM 681 N N . ARG A 1 91 ? -2.476 -4.378 13.953 1.00 82.88 91 ARG A N 1
ATOM 682 C CA . ARG A 1 91 ? -1.856 -3.508 12.946 1.00 82.88 91 ARG A CA 1
ATOM 683 C C . ARG A 1 91 ? -1.275 -4.334 11.817 1.00 82.88 91 ARG A C 1
ATOM 685 O O . ARG A 1 91 ? -0.274 -5.016 12.015 1.00 82.88 91 ARG A O 1
ATOM 692 N N . ASP A 1 92 ? -1.835 -4.157 10.631 1.00 85.44 92 ASP A N 1
ATOM 693 C CA . ASP A 1 92 ? -1.268 -4.698 9.403 1.00 85.44 92 ASP A CA 1
ATOM 694 C C . ASP A 1 92 ? -0.671 -3.575 8.574 1.00 85.44 92 ASP A C 1
ATOM 696 O O . ASP A 1 92 ? -1.228 -2.483 8.471 1.00 85.44 92 ASP A O 1
ATOM 700 N N . VAL A 1 93 ? 0.470 -3.846 7.952 1.00 86.00 93 VAL A N 1
ATOM 701 C CA . VAL A 1 93 ? 1.105 -2.926 7.014 1.00 86.00 93 VAL A CA 1
ATOM 702 C C . VAL A 1 93 ? 1.572 -3.692 5.794 1.00 86.00 93 VAL A C 1
ATOM 704 O O . VAL A 1 93 ? 2.076 -4.813 5.878 1.00 86.00 93 VAL A O 1
ATOM 707 N N . GLY A 1 94 ? 1.468 -3.051 4.641 1.00 84.25 94 GLY A N 1
ATOM 708 C CA . GLY A 1 94 ? 2.090 -3.548 3.439 1.00 84.25 94 GLY A CA 1
ATOM 709 C C . GLY A 1 94 ? 2.491 -2.440 2.488 1.00 84.25 94 GLY A C 1
ATOM 710 O O . GLY A 1 94 ? 2.230 -1.253 2.671 1.00 84.25 94 GLY A O 1
ATOM 711 N N . TRP A 1 95 ? 3.148 -2.871 1.424 1.00 87.56 95 TRP A N 1
ATOM 712 C CA . TRP A 1 95 ? 3.570 -2.011 0.337 1.00 87.56 95 TRP A CA 1
ATOM 713 C C . TRP A 1 95 ? 3.106 -2.607 -0.982 1.00 87.56 95 TRP A C 1
ATOM 715 O O . TRP A 1 95 ? 3.127 -3.825 -1.181 1.00 87.56 95 TRP A O 1
ATOM 725 N N . ALA A 1 96 ? 2.717 -1.746 -1.913 1.00 86.00 96 ALA A N 1
ATOM 726 C CA . ALA A 1 96 ? 2.406 -2.153 -3.268 1.00 86.00 96 ALA A CA 1
ATOM 727 C C . ALA A 1 96 ? 2.858 -1.105 -4.280 1.00 86.00 96 ALA A C 1
ATOM 729 O O . ALA A 1 96 ? 2.743 0.088 -4.054 1.00 86.00 96 ALA A O 1
ATOM 730 N N . LEU A 1 97 ? 3.290 -1.545 -5.462 1.00 84.50 97 LEU A N 1
ATOM 731 C CA . LEU A 1 97 ? 3.803 -0.637 -6.496 1.00 84.50 97 LEU A CA 1
ATOM 732 C C . LEU A 1 97 ? 2.781 0.420 -6.958 1.00 84.50 97 LEU A C 1
ATOM 734 O O . LEU A 1 97 ? 3.158 1.499 -7.401 1.00 84.50 97 LEU A O 1
ATOM 738 N N . THR A 1 98 ? 1.484 0.122 -6.868 1.00 85.94 98 THR A N 1
ATOM 739 C CA . THR A 1 98 ? 0.416 1.019 -7.320 1.00 85.94 98 THR A CA 1
ATOM 740 C C . THR A 1 98 ? -0.677 1.145 -6.269 1.00 85.94 98 THR A C 1
ATOM 742 O O . THR A 1 98 ? -0.961 0.187 -5.550 1.00 85.94 98 THR A O 1
ATOM 745 N N . TYR A 1 99 ? -1.352 2.298 -6.250 1.00 85.44 99 TYR A N 1
ATOM 746 C CA . TYR A 1 99 ? -2.494 2.568 -5.372 1.00 85.44 99 TYR A CA 1
ATOM 747 C C . TYR A 1 99 ? -3.569 1.478 -5.464 1.00 85.44 99 TYR A C 1
ATOM 749 O O . TYR A 1 99 ? -4.012 0.933 -4.459 1.00 85.44 99 TYR A O 1
ATOM 757 N N . ARG A 1 100 ? -3.908 1.062 -6.692 1.00 86.38 100 ARG A N 1
ATOM 758 C CA . ARG A 1 100 ? -4.875 -0.014 -6.949 1.00 86.38 100 ARG A CA 1
ATOM 759 C C . ARG A 1 100 ? -4.483 -1.330 -6.273 1.00 86.38 100 ARG A C 1
ATOM 761 O O . ARG A 1 100 ? -5.347 -2.044 -5.775 1.00 86.38 100 ARG A O 1
ATOM 768 N N . ARG A 1 101 ? -3.191 -1.677 -6.283 1.00 86.44 101 ARG A N 1
ATOM 769 C CA . ARG A 1 101 ? -2.693 -2.892 -5.623 1.00 86.44 101 ARG A CA 1
ATOM 770 C C . ARG A 1 101 ? -2.646 -2.737 -4.107 1.00 86.44 101 ARG A C 1
ATOM 772 O O . ARG A 1 101 ? -2.934 -3.712 -3.433 1.00 86.44 101 ARG A O 1
ATOM 779 N N . ALA A 1 102 ? -2.333 -1.547 -3.596 1.00 87.56 102 ALA A N 1
ATOM 780 C CA . ALA A 1 102 ? -2.373 -1.264 -2.163 1.00 87.56 102 ALA A CA 1
ATOM 781 C C . ALA A 1 102 ? -3.803 -1.416 -1.620 1.00 87.56 102 ALA A C 1
ATOM 783 O O . ALA A 1 102 ? -4.018 -2.150 -0.666 1.00 87.56 102 ALA A O 1
ATOM 784 N N . ARG A 1 103 ? -4.793 -0.832 -2.309 1.00 86.94 103 ARG A N 1
ATOM 785 C CA . ARG A 1 103 ? -6.225 -0.978 -1.996 1.00 86.94 103 ARG A CA 1
ATOM 786 C C . ARG A 1 103 ? -6.683 -2.430 -1.980 1.00 86.94 103 ARG A C 1
ATOM 788 O O . ARG A 1 103 ? -7.265 -2.873 -1.002 1.00 86.94 103 ARG A O 1
ATOM 795 N N . ARG A 1 104 ? -6.347 -3.187 -3.029 1.00 87.25 104 ARG A N 1
ATOM 796 C CA . ARG A 1 104 ? -6.666 -4.621 -3.095 1.00 87.25 104 ARG A CA 1
ATOM 797 C C . ARG A 1 104 ? -5.992 -5.432 -1.992 1.00 87.25 104 ARG A C 1
ATOM 799 O O . ARG A 1 104 ? -6.625 -6.327 -1.456 1.00 87.25 104 ARG A O 1
ATOM 806 N N . ALA A 1 105 ? -4.733 -5.137 -1.668 1.00 85.12 105 ALA A N 1
ATOM 807 C CA . ALA A 1 105 ? -4.019 -5.814 -0.586 1.00 85.12 105 ALA A CA 1
ATOM 808 C C . ALA A 1 105 ? -4.636 -5.511 0.788 1.00 85.12 105 ALA A C 1
ATOM 810 O O . ALA A 1 105 ? -4.649 -6.382 1.646 1.00 85.12 105 ALA A O 1
ATOM 811 N N . ALA A 1 106 ? -5.200 -4.314 0.954 1.00 83.69 106 ALA A N 1
ATOM 812 C CA . ALA A 1 106 ? -5.968 -3.917 2.128 1.00 83.69 106 ALA A CA 1
ATOM 813 C C . ALA A 1 106 ? -7.429 -4.423 2.122 1.00 83.69 106 ALA A C 1
ATOM 815 O O . ALA A 1 106 ? -8.179 -4.092 3.032 1.00 83.69 106 ALA A O 1
ATOM 816 N N . GLY A 1 107 ? -7.865 -5.173 1.100 1.00 84.56 107 GLY A N 1
ATOM 817 C CA . GLY A 1 107 ? -9.248 -5.656 0.984 1.00 84.56 107 GLY A CA 1
ATOM 818 C C . GLY A 1 107 ? -10.285 -4.578 0.644 1.00 84.56 107 GLY A C 1
ATOM 819 O O . GLY A 1 107 ? -11.479 -4.818 0.779 1.00 84.56 107 GLY A O 1
ATOM 820 N N . LEU A 1 108 ? -9.858 -3.394 0.190 1.00 84.50 108 LEU A N 1
ATOM 821 C CA . LEU A 1 108 ? -10.743 -2.263 -0.098 1.00 84.50 108 LEU A CA 1
ATOM 822 C C . LEU A 1 108 ? -11.036 -2.098 -1.600 1.00 84.50 108 LEU A C 1
ATOM 824 O O . LEU A 1 108 ? -10.165 -2.360 -2.444 1.00 84.50 108 LEU A O 1
ATOM 828 N N . PRO A 1 109 ? -12.235 -1.593 -1.962 1.00 83.38 109 PRO A N 1
ATOM 829 C CA . PRO A 1 109 ? -12.552 -1.246 -3.338 1.00 83.38 109 PRO A CA 1
ATOM 830 C C . PRO A 1 109 ? -11.634 -0.130 -3.843 1.00 83.38 109 PRO A C 1
ATOM 832 O O . PRO A 1 109 ? -11.136 0.720 -3.097 1.00 83.38 109 PRO A O 1
ATOM 835 N N . VAL A 1 110 ? -11.394 -0.149 -5.152 1.00 81.81 110 VAL A N 1
ATOM 836 C CA . VAL A 1 110 ? -10.534 0.831 -5.816 1.00 81.81 110 VAL A CA 1
ATOM 837 C C . VAL A 1 110 ? -11.310 2.135 -5.961 1.00 81.81 110 VAL A C 1
ATOM 839 O O . VAL A 1 110 ? -12.295 2.177 -6.690 1.00 81.81 110 VAL A O 1
ATOM 842 N N . SER A 1 111 ? -10.848 3.191 -5.300 1.00 78.75 111 SER A N 1
ATOM 843 C CA . SER A 1 111 ? -11.397 4.546 -5.406 1.00 78.75 111 SER A CA 1
ATOM 844 C C . SER A 1 111 ? -10.508 5.454 -6.262 1.00 78.75 111 SER A C 1
ATOM 846 O O . SER A 1 111 ? -9.481 5.034 -6.808 1.00 78.75 111 SER A O 1
ATOM 848 N N . VAL A 1 112 ? -10.912 6.719 -6.393 1.00 74.94 112 VAL A N 1
ATOM 849 C CA . VAL A 1 112 ? -10.071 7.761 -6.986 1.00 74.94 112 VAL A CA 1
ATOM 850 C C . VAL A 1 112 ? -8.811 7.928 -6.135 1.00 74.94 112 VAL A C 1
ATOM 852 O O . VAL A 1 112 ? -8.864 7.976 -4.911 1.00 74.94 112 VAL A O 1
ATOM 855 N N . LYS A 1 113 ? -7.663 7.983 -6.808 1.00 73.75 113 LYS A N 1
ATOM 856 C CA . LYS A 1 113 ? -6.339 8.065 -6.191 1.00 73.75 113 LYS A CA 1
ATOM 857 C C . LYS A 1 113 ? -6.155 9.406 -5.467 1.00 73.75 113 LYS A C 1
ATOM 859 O O . LYS A 1 113 ? -6.183 10.453 -6.113 1.00 73.75 113 LYS A O 1
ATOM 864 N N . ALA A 1 114 ? -5.858 9.367 -4.170 1.00 69.62 114 ALA A N 1
ATOM 865 C CA . ALA A 1 114 ? -5.411 10.541 -3.422 1.00 69.62 114 ALA A CA 1
ATOM 866 C C . ALA A 1 114 ? -3.996 10.992 -3.852 1.00 69.62 114 ALA A C 1
ATOM 868 O O . ALA A 1 114 ? -3.202 10.199 -4.363 1.00 69.62 114 ALA A O 1
ATOM 869 N N . ARG A 1 115 ? -3.654 12.274 -3.665 1.00 71.62 115 ARG A N 1
ATOM 870 C CA . ARG A 1 115 ? -2.307 12.806 -3.977 1.00 71.62 115 ARG A CA 1
ATOM 871 C C . ARG A 1 115 ? -1.310 12.717 -2.810 1.00 71.62 115 ARG A C 1
ATOM 873 O O . ARG A 1 115 ? -0.120 12.853 -3.060 1.00 71.62 115 ARG A O 1
ATOM 880 N N . GLY A 1 116 ? -1.774 12.458 -1.587 1.00 79.12 116 GLY A N 1
ATOM 881 C CA . GLY A 1 116 ? -0.956 12.411 -0.367 1.00 79.12 116 GLY A CA 1
ATOM 882 C C . GLY A 1 116 ? -1.295 11.205 0.509 1.00 79.12 116 GLY A C 1
ATOM 883 O O . GLY A 1 116 ? -1.373 10.082 0.002 1.00 79.12 116 GLY A O 1
ATOM 884 N N . VAL A 1 117 ? -1.497 11.438 1.807 1.00 79.06 117 VAL A N 1
ATOM 885 C CA . VAL A 1 117 ? -2.028 10.425 2.727 1.00 79.06 117 VAL A CA 1
ATOM 886 C C . VAL A 1 117 ? -3.554 10.426 2.688 1.00 79.06 117 VAL A C 1
ATOM 888 O O . VAL A 1 117 ? -4.194 11.473 2.678 1.00 79.06 117 VAL A O 1
ATOM 891 N N . GLU A 1 118 ? -4.136 9.236 2.639 1.00 85.75 118 GLU A N 1
ATOM 892 C CA . GLU A 1 118 ? -5.575 9.012 2.645 1.00 85.75 118 GLU A CA 1
ATOM 893 C C . GLU A 1 118 ? -5.952 8.106 3.812 1.00 85.75 118 GLU A C 1
ATOM 895 O O . GLU A 1 118 ? -5.319 7.069 4.009 1.00 85.75 118 GLU A O 1
ATOM 900 N N . PHE A 1 119 ? -7.011 8.469 4.533 1.00 82.00 119 PHE A N 1
ATOM 901 C CA . PHE A 1 119 ? -7.612 7.639 5.570 1.00 82.00 119 PHE A CA 1
ATOM 902 C C . PHE A 1 119 ? -9.008 7.199 5.143 1.00 82.00 119 PHE A C 1
ATOM 904 O O . PHE A 1 119 ? -9.818 8.009 4.697 1.00 82.00 119 PHE A O 1
ATOM 911 N N . VAL A 1 120 ? -9.289 5.913 5.304 1.00 83.31 120 VAL A N 1
ATOM 912 C CA . VAL A 1 120 ? -10.602 5.312 5.093 1.00 83.31 120 VAL A CA 1
ATOM 913 C C . VAL A 1 120 ? -11.028 4.683 6.403 1.00 83.31 120 VAL A C 1
ATOM 915 O O . VAL A 1 120 ? -10.381 3.762 6.895 1.00 83.31 120 VAL A O 1
ATOM 918 N N . VAL A 1 121 ? -12.123 5.182 6.960 1.00 81.75 121 VAL A N 1
ATOM 919 C CA . VAL A 1 121 ? -12.740 4.624 8.161 1.00 81.75 121 VAL A CA 1
ATOM 920 C C . VAL A 1 121 ? -13.893 3.741 7.708 1.00 81.75 121 VAL A C 1
ATOM 922 O O . VAL A 1 121 ? -14.808 4.216 7.037 1.00 81.75 121 VAL A O 1
ATOM 925 N N . VAL A 1 122 ? -13.832 2.456 8.043 1.00 76.81 122 VAL A N 1
ATOM 926 C CA . VAL A 1 122 ? -14.912 1.505 7.790 1.00 76.81 122 VAL A CA 1
ATOM 927 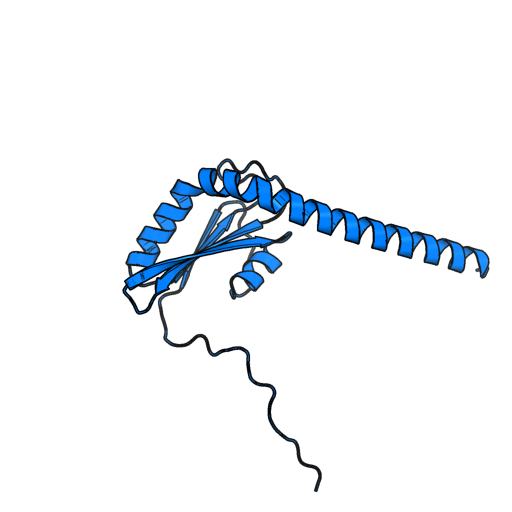C C . VAL A 1 122 ? -15.605 1.250 9.129 1.00 76.81 122 VAL A C 1
ATOM 929 O O . VAL A 1 122 ? -15.030 0.568 9.983 1.00 76.81 122 VAL A O 1
ATOM 932 N N . PRO A 1 123 ? -16.797 1.832 9.368 1.00 64.81 123 PRO A N 1
ATOM 933 C CA . PRO A 1 123 ? -17.562 1.532 10.571 1.00 64.81 123 PRO A CA 1
ATOM 934 C C . PRO A 1 123 ? -17.893 0.039 10.576 1.00 64.81 123 PRO A C 1
ATOM 936 O O . PRO A 1 123 ? -18.300 -0.510 9.551 1.00 64.81 123 PRO A O 1
ATOM 939 N N . GLY A 1 124 ? -17.662 -0.626 11.708 1.00 56.22 124 GLY A N 1
ATOM 940 C CA . GLY A 1 124 ? -17.856 -2.065 11.825 1.00 56.22 124 GLY A CA 1
ATOM 941 C C . GLY A 1 124 ? -19.305 -2.456 11.543 1.00 56.22 124 GLY A C 1
ATOM 942 O O . GLY A 1 124 ? -20.177 -2.263 12.384 1.00 56.22 124 GLY A O 1
ATOM 943 N N . GLN A 1 125 ? -19.555 -3.043 10.374 1.00 43.38 125 GLN A N 1
ATOM 944 C CA . GLN A 1 125 ? -20.596 -4.050 10.228 1.00 43.38 125 GLN A CA 1
ATOM 945 C C . GLN A 1 125 ? -19.928 -5.423 10.253 1.00 43.38 125 GLN A C 1
ATOM 947 O O . GLN A 1 125 ? -18.861 -5.626 9.675 1.00 43.38 125 GLN A O 1
ATOM 952 N N . MET A 1 126 ? -20.563 -6.332 10.988 1.00 43.06 126 MET A N 1
ATOM 953 C CA . MET A 1 126 ? -20.216 -7.741 11.122 1.00 43.06 126 MET A CA 1
ATOM 954 C C . MET A 1 126 ? -19.827 -8.372 9.779 1.00 43.06 126 MET A C 1
ATOM 956 O O . MET A 1 126 ? -20.500 -8.160 8.775 1.00 43.06 126 MET A O 1
ATOM 960 N N . GLY A 1 127 ? -18.796 -9.218 9.807 1.00 39.09 127 GLY A N 1
ATOM 961 C CA . GLY A 1 127 ? -18.569 -10.239 8.789 1.00 39.09 127 GLY A CA 1
ATOM 962 C C . GLY A 1 127 ? -18.050 -9.727 7.447 1.00 39.09 127 GLY A C 1
ATOM 963 O O . GLY A 1 127 ? -18.791 -9.655 6.472 1.00 39.09 127 GLY A O 1
ATOM 964 N N . LEU A 1 128 ? -16.731 -9.528 7.340 1.00 38.91 128 LEU A N 1
ATOM 965 C CA . LEU A 1 128 ? -16.079 -9.894 6.083 1.00 38.91 128 LEU A CA 1
ATOM 966 C C . LEU A 1 128 ? -16.204 -11.416 5.963 1.00 38.91 128 LEU A C 1
ATOM 968 O O . LEU A 1 128 ? -15.456 -12.152 6.598 1.00 38.91 128 LEU A O 1
ATOM 972 N N . THR A 1 129 ? -17.183 -11.877 5.190 1.00 38.97 129 THR A N 1
ATOM 973 C CA . THR A 1 129 ? -17.211 -13.243 4.667 1.00 38.97 129 THR A CA 1
ATOM 974 C C . THR A 1 129 ? -15.861 -13.560 4.035 1.00 38.97 129 THR A C 1
ATOM 976 O O . THR A 1 129 ? -15.389 -12.808 3.174 1.00 38.97 129 THR A O 1
ATOM 979 N N . ASP A 1 130 ? -15.259 -14.667 4.464 1.00 37.09 130 ASP A N 1
ATOM 980 C CA . ASP A 1 130 ? -14.108 -15.280 3.811 1.00 37.09 130 ASP A CA 1
ATOM 981 C C . ASP A 1 130 ? -14.329 -15.361 2.294 1.00 37.09 130 ASP A C 1
ATOM 983 O O . ASP A 1 130 ? -15.414 -15.750 1.849 1.00 37.09 130 ASP A O 1
ATOM 987 N N . PRO A 1 131 ? -13.320 -15.082 1.452 1.00 41.06 131 PRO A N 1
ATOM 988 C CA . PRO A 1 131 ? -13.367 -15.489 0.061 1.00 41.06 131 PRO A CA 1
ATOM 989 C C . PRO A 1 131 ? -13.053 -16.991 -0.025 1.00 41.06 131 PRO A C 1
ATOM 991 O O . PRO A 1 131 ? -12.013 -17.385 -0.547 1.00 41.06 131 PRO A O 1
ATOM 994 N N . VAL A 1 132 ? -13.948 -17.837 0.485 1.00 50.69 132 VAL A N 1
ATOM 995 C CA . VAL A 1 132 ? -13.990 -19.264 0.152 1.00 50.69 132 VAL A CA 1
ATOM 996 C C . VAL A 1 132 ? -15.417 -19.602 -0.246 1.00 50.69 132 VAL A C 1
ATOM 998 O O . VAL A 1 132 ? -16.305 -19.784 0.576 1.00 50.69 132 VAL A O 1
ATOM 1001 N N . GLY A 1 133 ? -15.623 -19.644 -1.555 1.00 36.09 133 GLY A N 1
ATOM 1002 C CA . GLY A 1 133 ? -16.881 -20.011 -2.181 1.00 36.09 133 GLY A CA 1
ATOM 1003 C C . GLY A 1 133 ? -16.614 -20.487 -3.598 1.00 36.09 133 GLY A C 1
ATOM 1004 O O . GLY A 1 133 ? -17.054 -19.864 -4.556 1.00 36.09 133 GLY A O 1
ATOM 1005 N N . ASN A 1 134 ? -15.822 -21.549 -3.735 1.00 41.72 134 ASN A N 1
ATOM 1006 C CA . ASN A 1 134 ? -15.848 -22.368 -4.939 1.00 41.72 134 ASN A CA 1
ATOM 1007 C C . ASN A 1 134 ? -15.903 -23.842 -4.547 1.00 41.72 134 ASN A C 1
ATOM 1009 O O . ASN A 1 134 ? -14.983 -24.597 -4.830 1.00 41.72 134 ASN A O 1
ATOM 1013 N N . ASP A 1 135 ? -16.994 -24.203 -3.882 1.00 49.31 135 ASP A N 1
ATOM 1014 C CA . ASP A 1 135 ? -17.553 -25.544 -3.925 1.00 49.31 135 ASP A CA 1
ATOM 1015 C C . ASP A 1 135 ? -19.042 -25.386 -4.200 1.00 49.31 135 ASP A C 1
ATOM 1017 O O . ASP A 1 135 ? -19.769 -24.813 -3.390 1.00 49.31 135 ASP A O 1
ATOM 1021 N N . SER A 1 136 ? -19.484 -25.830 -5.375 1.00 39.81 136 SER A N 1
ATOM 1022 C CA . SER A 1 136 ? -20.541 -26.839 -5.513 1.00 39.81 136 SER A CA 1
ATOM 1023 C C . SER A 1 136 ? -21.090 -26.888 -6.947 1.00 39.81 136 SER A C 1
ATOM 1025 O O . SER A 1 136 ? -21.690 -25.957 -7.471 1.00 39.81 136 SER A O 1
ATOM 1027 N N . SER A 1 137 ? -20.860 -28.049 -7.563 1.00 46.16 137 SER A N 1
ATOM 1028 C CA . SER A 1 137 ? -21.859 -28.826 -8.304 1.00 46.16 137 SER A CA 1
ATOM 1029 C C . SER A 1 137 ? -22.764 -28.119 -9.323 1.00 46.16 137 SER A C 1
ATOM 1031 O O . SER A 1 137 ? -23.767 -27.492 -8.996 1.00 46.16 137 SER A O 1
ATOM 1033 N N . THR A 1 138 ? -22.540 -28.446 -10.591 1.00 41.34 138 THR A N 1
ATOM 1034 C CA . THR A 1 138 ? -23.619 -28.608 -11.576 1.00 41.34 138 THR A CA 1
ATOM 1035 C C . THR A 1 138 ? -23.313 -29.917 -12.306 1.00 41.34 138 THR A C 1
ATOM 1037 O O . THR A 1 138 ? -22.365 -30.000 -13.078 1.00 41.34 138 THR A O 1
ATOM 1040 N N . GLN A 1 139 ? -23.841 -31.049 -11.839 1.00 44.78 139 GLN A N 1
ATOM 1041 C CA . GLN A 1 139 ? -25.138 -31.587 -12.262 1.00 44.78 139 GLN A CA 1
ATOM 1042 C C . GLN A 1 139 ? -25.233 -31.663 -13.796 1.00 44.78 139 GLN A C 1
ATOM 1044 O O . GLN A 1 139 ? -25.671 -30.729 -14.461 1.00 44.78 139 GLN A O 1
ATOM 1049 N N . ARG A 1 140 ? -24.811 -32.800 -14.357 1.00 43.31 140 ARG A N 1
ATOM 1050 C CA . ARG A 1 140 ? -25.378 -33.333 -15.598 1.00 43.31 140 ARG A CA 1
ATOM 1051 C C . ARG A 1 140 ? -25.946 -34.707 -15.275 1.00 43.31 140 ARG A C 1
ATOM 1053 O O . ARG A 1 140 ? -25.201 -35.670 -15.126 1.00 43.31 140 ARG A O 1
ATOM 1060 N N . SER A 1 141 ? -27.253 -34.712 -15.050 1.00 53.25 141 SER A N 1
ATOM 1061 C CA . SER A 1 141 ? -28.143 -35.820 -15.396 1.00 53.25 141 SER A CA 1
ATOM 1062 C C . SER A 1 141 ? -28.091 -36.088 -16.895 1.00 53.25 141 SER A C 1
ATOM 1064 O O . SER A 1 141 ? -27.993 -35.079 -17.635 1.00 53.25 141 SER A O 1
#

Secondary structure (DSSP, 8-state):
--HHHHHHHHHHHHHHHHHHHHHHHHHHHHHHHHHHHHHHHTHHHHHHHHHHHHTTEEEEEEE-TTGGG-S--SSEEEEEEEE-TTS-EEEEEEEESSHHHHHHHTT----PPPSSEEEEEEE--S----S----------

Sequence (141 aa):
MSTAWTVVGGVAALSIAAFLRIAVRVIRQLARKDIRRDLIALGPAQKAAGMLAKAGAATFGFAAPGADGRELMFGWLWWRIELDSDGEVRRDVGWALTYRRARRAAGLPVSVKARGVEFVVVPGQMGLTDPVGNDSSTQRS

pLDDT: mean 73.7, std 13.38, range [36.09, 89.38]

Radius of gyration: 20.81 Å; chains: 1; bounding box: 43×49×66 Å

Foldseek 3Di:
DDPVVVVVVVVVVVVVVVVVVVVVVVVQVVCVVQVVVQCVLCVVVVVVQQVLQLVQWWKKKKFAQPARNRPGNFWIKMKIWHQDPVRDIDIDIDTDRDPCVNCVVVVHDDDPDDPGMDMDTGHDDDDPDDPDPPDDDDDDD